Protein AF-0000000084372194 (afdb_homodimer)

Solvent-accessible surface area (backbone atoms only — not comparable to full-atom values): 10238 Å² total; per-residue (Å²): 113,73,63,59,61,56,71,42,43,44,81,46,76,36,80,41,38,52,66,56,49,52,45,42,44,50,28,14,50,75,68,72,48,48,54,60,58,46,46,48,67,53,36,52,60,52,22,53,49,50,47,53,50,52,51,48,50,51,52,49,50,51,48,50,51,47,52,51,46,40,71,75,52,59,73,73,73,46,70,65,56,51,49,50,60,68,62,45,69,80,70,123,112,72,62,60,62,55,72,42,42,44,80,46,77,36,78,40,38,53,66,57,50,51,44,41,45,51,28,14,51,76,68,72,50,49,54,59,59,45,48,49,68,52,37,51,62,53,23,52,48,49,48,50,51,52,51,50,49,51,52,49,50,50,49,51,50,48,52,51,46,39,72,74,52,58,72,72,73,48,69,65,55,51,50,50,58,68,61,44,68,80,72,119

Nearest PDB structures (foldseek):
  6gts-assembly1_C-2  TM=5.260E-01  e=1.688E-04  Escherichia coli
  6gts-assembly1_C-2  TM=5.259E-01  e=3.168E-04  Escherichia coli

Foldseek 3Di:
DVVVVVVPDDDDDDDDDPVVVVVQQVVQVVVPHGSVCSVCVVVVVVVVVVVVVVVVVVVVVVVVVVVVCCVVPPDDPDPVNVVVVVVPPPPD/DVVVVVVPDDDDDDDDDPVVVVVQQVVQVVVPHGSVCSVCVPVVVVVVVVVVVVVVVVVVVVVVVVVVCCVVPPDDPDPVNVVVVVVPPPPD

Structure (mmCIF, N/CA/C/O backbone):
data_AF-0000000084372194-model_v1
#
loop_
_entity.id
_entity.type
_entity.pdbx_description
1 polymer 'DUF1778 domain-containing protein'
#
loop_
_atom_site.group_PDB
_atom_site.id
_atom_site.type_symbol
_atom_site.label_atom_id
_atom_site.label_alt_id
_atom_site.label_comp_id
_atom_site.label_asym_id
_atom_site.label_entity_id
_atom_site.label_seq_id
_atom_site.pdbx_PDB_ins_code
_atom_site.Cartn_x
_atom_site.Cartn_y
_atom_site.Cartn_z
_atom_site.occupancy
_atom_site.B_iso_or_equiv
_atom_site.auth_seq_id
_atom_site.auth_comp_id
_atom_site.auth_asym_id
_atom_site.auth_atom_id
_atom_site.pdbx_PDB_model_num
ATOM 1 N N . MET A 1 1 ? 11.172 21.062 -22.391 1 43.19 1 MET A N 1
ATOM 2 C CA . MET A 1 1 ? 10.172 20.234 -21.719 1 43.19 1 MET A CA 1
ATOM 3 C C . MET A 1 1 ? 10.828 19.047 -21.016 1 43.19 1 MET A C 1
ATOM 5 O O . MET A 1 1 ? 10.438 18.688 -19.891 1 43.19 1 MET A O 1
ATOM 9 N N . ALA A 1 2 ? 11.648 18.297 -21.703 1 52.59 2 ALA A N 1
ATOM 10 C CA . ALA A 1 2 ? 12.336 17.156 -21.094 1 52.59 2 ALA A CA 1
ATOM 11 C C . ALA A 1 2 ? 13.156 17.609 -19.891 1 52.59 2 ALA A C 1
ATOM 13 O O . ALA A 1 2 ? 13.234 16.891 -18.875 1 52.59 2 ALA A O 1
ATOM 14 N N . GLN A 1 3 ? 13.75 18.672 -20.031 1 53.22 3 GLN A N 1
ATOM 15 C CA . GLN A 1 3 ? 14.617 19.234 -19 1 53.22 3 GLN A CA 1
ATOM 16 C C . GLN A 1 3 ? 13.852 19.469 -17.703 1 53.22 3 GLN A C 1
ATOM 18 O O . GLN A 1 3 ? 14.398 19.297 -16.609 1 53.22 3 GLN A O 1
ATOM 23 N N . ALA A 1 4 ? 12.672 20.047 -17.828 1 52.19 4 ALA A N 1
ATOM 24 C CA . ALA A 1 4 ? 11.906 20.391 -16.625 1 52.19 4 ALA A CA 1
ATOM 25 C C . ALA A 1 4 ? 11.539 19.125 -15.852 1 52.19 4 ALA A C 1
ATOM 27 O O . ALA A 1 4 ? 11.523 19.141 -14.617 1 52.19 4 ALA A O 1
ATOM 28 N N . LEU A 1 5 ? 11.242 18.047 -16.531 1 53.34 5 LEU A N 1
ATOM 29 C CA . LEU A 1 5 ? 10.852 16.797 -15.875 1 53.34 5 LEU A CA 1
ATOM 30 C C . LEU A 1 5 ? 12.016 16.219 -15.07 1 53.34 5 LEU A C 1
ATOM 32 O O . LEU A 1 5 ? 11.805 15.625 -14.016 1 53.34 5 LEU A O 1
ATOM 36 N N . VAL A 1 6 ? 13.234 16.453 -15.586 1 58.47 6 VAL A N 1
ATOM 37 C CA . VAL A 1 6 ? 14.422 15.953 -14.906 1 58.47 6 VAL A CA 1
ATOM 38 C C . VAL A 1 6 ? 14.711 16.797 -13.672 1 58.47 6 VAL A C 1
ATOM 40 O O . VAL A 1 6 ? 15.125 16.281 -12.633 1 58.47 6 VAL A O 1
ATOM 43 N N . GLU A 1 7 ? 14.391 18.109 -13.859 1 63.72 7 GLU A N 1
ATOM 44 C CA . GLU A 1 7 ? 14.711 19.078 -12.805 1 63.72 7 GLU A CA 1
ATOM 45 C C . GLU A 1 7 ? 13.844 18.844 -11.57 1 63.72 7 GLU A C 1
ATOM 47 O O . GLU A 1 7 ? 14.266 19.141 -10.445 1 63.72 7 GLU A O 1
ATOM 52 N N . ASN A 1 8 ? 12.82 18.047 -11.719 1 83.5 8 ASN A N 1
ATOM 53 C CA . ASN A 1 8 ? 11.906 17.875 -10.594 1 83.5 8 ASN A CA 1
ATOM 54 C C . ASN A 1 8 ? 11.93 16.453 -10.047 1 83.5 8 ASN A C 1
ATOM 56 O O . ASN A 1 8 ? 10.961 15.992 -9.445 1 83.5 8 ASN A O 1
ATOM 60 N N . SER A 1 9 ? 13.164 15.828 -10.383 1 89.25 9 SER A N 1
ATOM 61 C CA . SER A 1 9 ? 13.297 14.469 -9.883 1 89.25 9 SER A CA 1
ATOM 62 C C . SER A 1 9 ? 14.578 14.305 -9.07 1 89.25 9 SER A C 1
ATOM 64 O O . SER A 1 9 ? 15.547 15.047 -9.273 1 89.25 9 SER A O 1
ATOM 66 N N . GLU A 1 10 ? 14.555 13.516 -8.078 1 91.44 10 GLU A N 1
ATOM 67 C CA . GLU A 1 10 ? 15.703 13.211 -7.234 1 91.44 10 GLU A CA 1
ATOM 68 C C . GLU A 1 10 ? 15.852 11.703 -7.035 1 91.44 10 GLU A C 1
ATOM 70 O O . GLU A 1 10 ? 14.883 10.953 -7.172 1 91.44 10 GLU A O 1
ATOM 75 N N . ARG A 1 11 ? 17.109 11.406 -6.816 1 92.88 11 ARG A N 1
ATOM 76 C CA . ARG A 1 11 ? 17.391 10.008 -6.527 1 92.88 11 ARG A CA 1
ATOM 77 C C . ARG A 1 11 ? 17.328 9.727 -5.031 1 92.88 11 ARG A C 1
ATOM 79 O O . ARG A 1 11 ? 17.906 10.469 -4.23 1 92.88 11 ARG A O 1
ATOM 86 N N . VAL A 1 12 ? 16.531 8.688 -4.668 1 94.44 12 VAL A N 1
ATOM 87 C CA . VAL A 1 12 ? 16.406 8.266 -3.279 1 94.44 12 VAL A CA 1
ATOM 88 C C . VAL A 1 12 ? 16.953 6.852 -3.117 1 94.44 12 VAL A C 1
ATOM 90 O O . VAL A 1 12 ? 16.609 5.953 -3.885 1 94.44 12 VAL A O 1
ATOM 93 N N . SER A 1 13 ? 17.844 6.711 -2.162 1 94.5 13 SER A N 1
ATOM 94 C CA . SER A 1 13 ? 18.438 5.406 -1.884 1 94.5 13 SER A CA 1
ATOM 95 C C . SER A 1 13 ? 17.875 4.812 -0.594 1 94.5 13 SER A C 1
ATOM 97 O O . SER A 1 13 ? 17.859 5.477 0.445 1 94.5 13 SER A O 1
ATOM 99 N N . ILE A 1 14 ? 17.422 3.57 -0.723 1 93.44 14 ILE A N 1
ATOM 100 C CA . ILE A 1 14 ? 16.922 2.895 0.47 1 93.44 14 ILE A CA 1
ATOM 101 C C . ILE A 1 14 ? 17.641 1.566 0.653 1 93.44 14 ILE A C 1
ATOM 103 O O . ILE A 1 14 ? 18.062 0.936 -0.325 1 93.44 14 ILE A O 1
ATOM 107 N N . ARG A 1 15 ? 17.812 1.268 1.909 1 93.81 15 ARG A N 1
ATOM 108 C CA . ARG A 1 15 ? 18.375 -0.035 2.248 1 93.81 15 ARG A CA 1
ATOM 109 C C . ARG A 1 15 ? 17.281 -1.045 2.559 1 93.81 15 ARG A C 1
ATOM 111 O O . ARG A 1 15 ? 16.391 -0.771 3.363 1 93.81 15 ARG A O 1
ATOM 118 N N . ILE A 1 16 ? 17.359 -2.17 1.834 1 94.62 16 ILE A N 1
ATOM 119 C CA . ILE A 1 16 ? 16.344 -3.199 2.023 1 94.62 16 ILE A CA 1
ATOM 120 C C . ILE A 1 16 ? 17 -4.578 2.029 1 94.62 16 ILE A C 1
ATOM 122 O O . ILE A 1 16 ? 18.109 -4.75 1.499 1 94.62 16 ILE A O 1
ATOM 126 N N . THR A 1 17 ? 16.312 -5.512 2.67 1 95.06 17 THR A N 1
ATOM 127 C CA . THR A 1 17 ? 16.828 -6.875 2.658 1 95.06 17 THR A CA 1
ATOM 128 C C . THR A 1 17 ? 16.719 -7.48 1.263 1 95.06 17 THR A C 1
ATOM 130 O O . THR A 1 17 ? 15.852 -7.098 0.477 1 95.06 17 THR A O 1
ATOM 133 N N . THR A 1 18 ? 17.594 -8.414 0.989 1 95.06 18 THR A N 1
ATOM 134 C CA . THR A 1 18 ? 17.547 -9.125 -0.285 1 95.06 18 THR A CA 1
ATOM 135 C C . THR A 1 18 ? 16.203 -9.82 -0.482 1 95.06 18 THR A C 1
ATOM 137 O O . THR A 1 18 ? 15.688 -9.875 -1.6 1 95.06 18 THR A O 1
ATOM 140 N N . GLU A 1 19 ? 15.664 -10.289 0.571 1 94.75 19 GLU A N 1
ATOM 141 C CA . GLU A 1 19 ? 14.367 -10.961 0.544 1 94.75 19 GLU A CA 1
ATOM 142 C C . GLU A 1 19 ? 13.25 -10 0.165 1 94.75 19 GLU A C 1
ATOM 144 O O . GLU A 1 19 ? 12.422 -10.297 -0.7 1 94.75 19 GLU A O 1
ATOM 149 N N . ASP A 1 20 ? 13.242 -8.883 0.769 1 96.12 20 ASP A N 1
ATOM 150 C CA . ASP A 1 20 ? 12.227 -7.879 0.461 1 96.12 20 ASP A CA 1
ATOM 151 C C . ASP A 1 20 ? 12.352 -7.391 -0.979 1 96.12 20 ASP A C 1
ATOM 153 O O . ASP A 1 20 ? 11.352 -7.203 -1.67 1 96.12 20 ASP A O 1
ATOM 157 N N . LYS A 1 21 ? 13.531 -7.184 -1.348 1 96.25 21 LYS A N 1
ATOM 158 C CA . LYS A 1 21 ? 13.75 -6.77 -2.73 1 96.25 21 LYS A CA 1
ATOM 159 C C . LYS A 1 21 ? 13.195 -7.801 -3.709 1 96.25 21 LYS A C 1
ATOM 161 O O . LYS A 1 21 ? 12.5 -7.445 -4.664 1 96.25 21 LYS A O 1
ATOM 166 N N . SER A 1 22 ? 13.547 -9.023 -3.457 1 96.56 22 SER A N 1
ATOM 167 C CA . SER A 1 22 ? 13.07 -10.102 -4.316 1 96.56 22 SER A CA 1
ATOM 168 C C . SER A 1 22 ? 11.547 -10.148 -4.355 1 96.56 22 SER A C 1
ATOM 170 O O . SER A 1 22 ? 10.953 -10.344 -5.418 1 96.56 22 SER A O 1
ATOM 172 N N . LEU A 1 23 ? 10.945 -9.953 -3.23 1 97.5 23 LEU A N 1
ATOM 173 C CA . LEU A 1 23 ? 9.492 -9.922 -3.123 1 97.5 23 LEU A CA 1
ATOM 174 C C . LEU A 1 23 ? 8.906 -8.789 -3.961 1 97.5 23 LEU A C 1
ATOM 176 O O . LEU A 1 23 ? 7.949 -9 -4.711 1 97.5 23 LEU A O 1
ATOM 180 N N . LEU A 1 24 ? 9.484 -7.617 -3.832 1 97.88 24 LEU A N 1
ATOM 181 C CA . LEU A 1 24 ? 8.977 -6.43 -4.508 1 97.88 24 LEU A CA 1
ATOM 182 C C . LEU A 1 24 ? 9.164 -6.539 -6.02 1 97.88 24 LEU A C 1
ATOM 184 O O . LEU A 1 24 ? 8.273 -6.164 -6.789 1 97.88 24 LEU A O 1
ATOM 188 N N . VAL A 1 25 ? 10.266 -7.105 -6.457 1 97.62 25 VAL A N 1
ATOM 189 C CA . VAL A 1 25 ? 10.555 -7.273 -7.879 1 97.62 25 VAL A CA 1
ATOM 190 C C . VAL A 1 25 ? 9.586 -8.281 -8.492 1 97.62 25 VAL A C 1
ATOM 192 O O . VAL A 1 25 ? 9.062 -8.055 -9.586 1 97.62 25 VAL A O 1
ATOM 195 N N . ARG A 1 26 ? 9.391 -9.312 -7.766 1 98.25 26 ARG A N 1
ATOM 196 C CA . ARG A 1 26 ? 8.461 -10.328 -8.242 1 98.25 26 ARG A CA 1
ATOM 197 C C . ARG A 1 26 ? 7.055 -9.758 -8.383 1 98.25 26 ARG A C 1
ATOM 199 O O . ARG A 1 26 ? 6.395 -9.977 -9.406 1 98.25 26 ARG A O 1
ATOM 206 N N . ALA A 1 27 ? 6.594 -9.062 -7.387 1 98.62 27 ALA A N 1
ATOM 207 C CA . ALA A 1 27 ? 5.27 -8.453 -7.43 1 98.62 27 ALA A CA 1
ATOM 208 C C . ALA A 1 27 ? 5.168 -7.441 -8.57 1 98.62 27 ALA A C 1
ATOM 210 O O . ALA A 1 27 ? 4.168 -7.406 -9.289 1 98.62 27 ALA A O 1
ATOM 211 N N . ALA A 1 28 ? 6.191 -6.656 -8.727 1 98.44 28 ALA A N 1
ATOM 212 C CA . ALA A 1 28 ? 6.227 -5.684 -9.812 1 98.44 28 ALA A CA 1
ATOM 213 C C . ALA A 1 28 ? 6.098 -6.371 -11.172 1 98.44 28 ALA A C 1
ATOM 215 O O . ALA A 1 28 ? 5.348 -5.914 -12.031 1 98.44 28 ALA A O 1
ATOM 216 N N . SER A 1 29 ? 6.816 -7.48 -11.344 1 98.25 29 SER A N 1
ATOM 217 C CA . SER A 1 29 ? 6.785 -8.234 -12.594 1 98.25 29 SER A CA 1
ATOM 218 C C . SER A 1 29 ? 5.387 -8.781 -12.875 1 98.25 29 SER A C 1
ATOM 220 O O . SER A 1 29 ? 4.91 -8.727 -14.008 1 98.25 29 SER A O 1
ATOM 222 N N . LEU A 1 30 ? 4.754 -9.219 -11.828 1 97.56 30 LEU A N 1
ATOM 223 C CA . LEU A 1 30 ? 3.408 -9.758 -11.961 1 97.56 30 LEU A CA 1
ATOM 224 C C . LEU A 1 30 ? 2.428 -8.672 -12.398 1 97.56 30 LEU A C 1
ATOM 226 O O . LEU A 1 30 ? 1.456 -8.953 -13.102 1 97.56 30 LEU A O 1
ATOM 230 N N . GLU A 1 31 ? 2.711 -7.461 -12 1 96.94 31 GLU A N 1
ATOM 231 C CA . GLU A 1 31 ? 1.87 -6.324 -12.367 1 96.94 31 GLU A CA 1
ATOM 232 C C . GLU A 1 31 ? 2.383 -5.648 -13.641 1 96.94 31 GLU A C 1
ATOM 234 O O . GLU A 1 31 ? 1.915 -4.57 -14.008 1 96.94 31 GLU A O 1
ATOM 239 N N . ASN A 1 32 ? 3.385 -6.254 -14.266 1 97.62 32 ASN A N 1
ATOM 240 C CA . ASN A 1 32 ? 3.961 -5.777 -15.516 1 97.62 32 ASN A CA 1
ATOM 241 C C . ASN A 1 32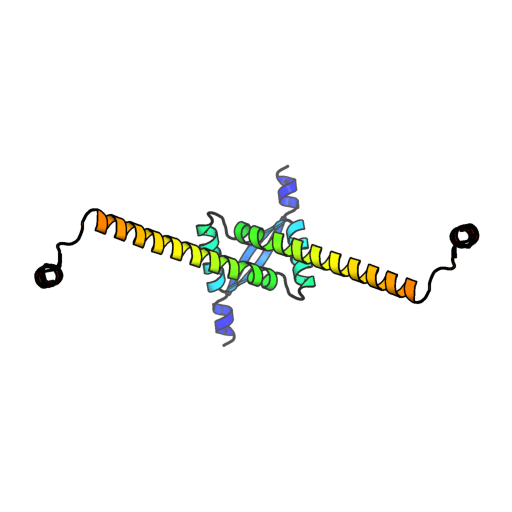 ? 4.512 -4.359 -15.375 1 97.62 32 ASN A C 1
ATOM 243 O O . ASN A 1 32 ? 4.23 -3.494 -16.219 1 97.62 32 ASN A O 1
ATOM 247 N N . THR A 1 33 ? 5.227 -4.125 -14.367 1 97.31 33 THR A N 1
ATOM 248 C CA . THR A 1 33 ? 5.844 -2.83 -14.102 1 97.31 33 THR A CA 1
ATOM 249 C C . THR A 1 33 ? 7.23 -3.006 -13.492 1 97.31 33 THR A C 1
ATOM 251 O O . THR A 1 33 ? 7.746 -4.125 -13.414 1 97.31 33 THR A O 1
ATOM 254 N N . ASN A 1 34 ? 7.926 -1.857 -13.203 1 96.88 34 ASN A N 1
ATOM 255 C CA . ASN A 1 34 ? 9.234 -1.911 -12.562 1 96.88 34 ASN A CA 1
ATOM 256 C C . ASN A 1 34 ? 9.156 -1.56 -11.078 1 96.88 34 ASN A C 1
ATOM 258 O O . ASN A 1 34 ? 8.117 -1.091 -10.602 1 96.88 34 ASN A O 1
ATOM 262 N N . LEU A 1 35 ? 10.133 -1.858 -10.414 1 96.44 35 LEU A N 1
ATOM 263 C CA . LEU A 1 35 ? 10.195 -1.702 -8.969 1 96.44 35 LEU A CA 1
ATOM 264 C C . LEU A 1 35 ? 9.812 -0.286 -8.555 1 96.44 35 LEU A C 1
ATOM 266 O O . LEU A 1 35 ? 8.984 -0.099 -7.66 1 96.44 35 LEU A O 1
ATOM 270 N N . THR A 1 36 ? 10.375 0.716 -9.18 1 95.88 36 THR A N 1
ATOM 271 C CA . THR A 1 36 ? 10.125 2.115 -8.852 1 95.88 36 THR A CA 1
ATOM 272 C C . THR A 1 36 ? 8.648 2.459 -9.016 1 95.88 36 THR A C 1
ATOM 274 O O . THR A 1 36 ? 8.031 3.025 -8.109 1 95.88 36 THR A O 1
ATOM 277 N N . GLU A 1 37 ? 8.125 2.141 -10.102 1 96.62 37 GLU A N 1
ATOM 278 C CA . GLU A 1 37 ? 6.723 2.432 -10.383 1 96.62 37 GLU A CA 1
ATOM 279 C C . GLU A 1 37 ? 5.801 1.694 -9.414 1 96.62 37 GLU A C 1
ATOM 281 O O . GLU A 1 37 ? 4.82 2.262 -8.93 1 96.62 37 GLU A O 1
ATOM 286 N N . PHE A 1 38 ? 6.109 0.412 -9.109 1 98.06 38 PHE A N 1
ATOM 287 C CA . PHE A 1 38 ? 5.344 -0.394 -8.164 1 98.06 38 PHE A CA 1
ATOM 288 C C . PHE A 1 38 ? 5.32 0.261 -6.789 1 98.06 38 PHE A C 1
ATOM 290 O O . PHE A 1 38 ? 4.254 0.414 -6.188 1 98.06 38 PHE A O 1
ATOM 297 N N . VAL A 1 39 ? 6.41 0.663 -6.375 1 97.62 39 VAL A N 1
ATOM 298 C CA . VAL A 1 39 ? 6.535 1.272 -5.059 1 97.62 39 VAL A CA 1
ATOM 299 C C . VAL A 1 39 ? 5.758 2.588 -5.02 1 97.62 39 VAL A C 1
ATOM 301 O O . VAL A 1 39 ? 4.918 2.795 -4.141 1 97.62 39 VAL A O 1
ATOM 304 N N . LEU A 1 40 ? 5.961 3.457 -5.945 1 97.12 40 LEU A N 1
ATOM 305 C CA . LEU A 1 40 ? 5.344 4.781 -5.938 1 97.12 40 LEU A CA 1
ATOM 306 C C . LEU A 1 40 ? 3.83 4.672 -6.066 1 97.12 40 LEU A C 1
ATOM 308 O O . LEU A 1 40 ? 3.092 5.379 -5.375 1 97.12 40 LEU A O 1
ATOM 312 N N . ARG A 1 41 ? 3.43 3.818 -6.875 1 97 41 ARG A N 1
ATOM 313 C CA . ARG A 1 41 ? 1.999 3.658 -7.109 1 97 41 ARG A CA 1
ATOM 314 C C . ARG A 1 41 ? 1.289 3.164 -5.855 1 97 41 ARG A C 1
ATOM 316 O O . ARG A 1 41 ? 0.125 3.498 -5.621 1 97 41 ARG A O 1
ATOM 323 N N . ASN A 1 42 ? 2.037 2.418 -5.023 1 97.81 42 ASN A N 1
ATOM 324 C CA . ASN A 1 42 ? 1.393 1.825 -3.855 1 97.81 42 ASN A CA 1
ATOM 325 C C . ASN A 1 42 ? 1.584 2.688 -2.609 1 97.81 42 ASN A C 1
ATOM 327 O O . ASN A 1 42 ? 0.815 2.584 -1.653 1 97.81 42 ASN A O 1
ATOM 331 N N . VAL A 1 43 ? 2.521 3.617 -2.621 1 97.69 43 VAL A N 1
ATOM 332 C CA . VAL A 1 43 ? 2.805 4.344 -1.388 1 97.69 43 VAL A CA 1
ATOM 333 C C . VAL A 1 43 ? 2.273 5.77 -1.492 1 97.69 43 VAL A C 1
ATOM 335 O O . VAL A 1 43 ? 1.883 6.367 -0.488 1 97.69 43 VAL A O 1
ATOM 338 N N . VAL A 1 44 ? 2.244 6.383 -2.682 1 97.75 44 VAL A N 1
ATOM 339 C CA . VAL A 1 44 ? 1.854 7.777 -2.846 1 97.75 44 VAL A CA 1
ATOM 340 C C . VAL A 1 44 ? 0.401 7.965 -2.414 1 97.75 44 VAL A C 1
ATOM 342 O O . VAL A 1 44 ? 0.091 8.859 -1.623 1 97.75 44 VAL A O 1
ATOM 345 N N . PRO A 1 45 ? -0.513 7.066 -2.855 1 97.81 45 PRO A N 1
ATOM 346 C CA . PRO A 1 45 ? -1.894 7.23 -2.393 1 97.81 45 PRO A CA 1
ATOM 347 C C . PRO A 1 45 ? -2.027 7.094 -0.878 1 97.81 45 PRO A C 1
ATOM 349 O O . PRO A 1 45 ? -2.826 7.805 -0.26 1 97.81 45 PRO A O 1
ATOM 352 N N . VAL A 1 46 ? -1.292 6.203 -0.292 1 97.94 46 VAL A N 1
ATOM 353 C CA . VAL A 1 46 ? -1.314 6.004 1.153 1 97.94 46 VAL A CA 1
ATOM 354 C C . VAL A 1 46 ? -0.813 7.266 1.855 1 97.94 46 VAL A C 1
ATOM 356 O O . VAL A 1 46 ? -1.403 7.707 2.844 1 97.94 46 VAL A O 1
ATOM 359 N N . ALA A 1 47 ? 0.268 7.812 1.346 1 98.56 47 ALA A N 1
ATOM 360 C CA . ALA A 1 47 ? 0.816 9.055 1.891 1 98.56 47 ALA A CA 1
ATOM 361 C C . ALA A 1 47 ? -0.219 10.172 1.854 1 98.56 47 ALA A C 1
ATOM 363 O O . ALA A 1 47 ? -0.414 10.883 2.846 1 98.56 47 ALA A O 1
ATOM 364 N N . LYS A 1 48 ? -0.893 10.344 0.735 1 98.38 48 LYS A N 1
ATOM 365 C CA . LYS A 1 48 ? -1.908 11.375 0.572 1 98.38 48 LYS A CA 1
ATOM 366 C C . LYS A 1 48 ? -3.049 11.188 1.569 1 98.38 48 LYS A C 1
ATOM 368 O O . LYS A 1 48 ? -3.516 12.156 2.174 1 98.38 48 LYS A O 1
ATOM 373 N N . GLN A 1 49 ? -3.418 10.016 1.775 1 98.19 49 GLN A N 1
ATOM 374 C CA . GLN A 1 49 ? -4.504 9.703 2.695 1 98.19 49 GLN A CA 1
ATOM 375 C C . GLN A 1 49 ? -4.117 10.023 4.137 1 98.19 49 GLN A C 1
ATOM 377 O O . GLN A 1 49 ? -4.922 10.57 4.895 1 98.19 49 GLN A O 1
ATOM 382 N N . ILE A 1 50 ? -2.93 9.641 4.469 1 98.06 50 ILE A N 1
ATOM 383 C CA . ILE A 1 50 ? -2.439 9.891 5.82 1 98.06 50 ILE A CA 1
ATOM 384 C C . ILE A 1 50 ? -2.41 11.398 6.09 1 98.06 50 ILE A C 1
ATOM 386 O O . ILE A 1 50 ? -2.844 11.852 7.148 1 98.06 50 ILE A O 1
ATOM 390 N N . ILE A 1 51 ? -1.927 12.141 5.156 1 98.06 51 ILE A N 1
ATOM 391 C CA . ILE A 1 51 ? -1.825 13.586 5.293 1 98.06 51 ILE A CA 1
ATOM 392 C C . ILE A 1 51 ? -3.223 14.195 5.387 1 98.06 51 ILE A C 1
ATOM 394 O O . ILE A 1 51 ? -3.48 15.047 6.246 1 98.06 51 ILE A O 1
ATOM 398 N N . GLU A 1 52 ? -4.141 13.75 4.504 1 97.38 52 GLU A N 1
ATOM 399 C CA . GLU A 1 52 ? -5.512 14.25 4.5 1 97.38 52 GLU A CA 1
ATOM 400 C C . GLU A 1 52 ? -6.215 13.938 5.82 1 97.38 52 GLU A C 1
ATOM 402 O O . GLU A 1 52 ? -6.926 14.789 6.363 1 97.38 52 GLU A O 1
ATOM 407 N N . ASN A 1 53 ? -6.02 12.734 6.301 1 97.44 53 ASN A N 1
ATOM 408 C CA . ASN A 1 53 ? -6.617 12.336 7.57 1 97.44 53 ASN A CA 1
ATOM 409 C C . ASN A 1 53 ? -6.098 13.18 8.727 1 97.44 53 ASN A C 1
ATOM 411 O O . ASN A 1 53 ? -6.859 13.562 9.617 1 97.44 53 ASN A O 1
ATOM 415 N N . ASN A 1 54 ? -4.852 13.375 8.695 1 96.81 54 ASN A N 1
ATOM 416 C CA . ASN A 1 54 ? -4.27 14.195 9.75 1 96.81 54 ASN A CA 1
ATOM 417 C C . ASN A 1 54 ? -4.816 15.617 9.711 1 96.81 54 ASN A C 1
ATOM 419 O O . ASN A 1 54 ? -5.062 16.219 10.758 1 96.81 54 ASN A O 1
ATOM 423 N N . GLU A 1 55 ? -4.945 16.188 8.516 1 95.38 55 GLU A N 1
ATOM 424 C CA . GLU A 1 55 ? -5.504 17.531 8.367 1 95.38 55 GLU A CA 1
ATOM 425 C C . GLU A 1 55 ? -6.949 17.594 8.852 1 95.38 55 GLU A C 1
ATOM 427 O O . GLU A 1 55 ? -7.355 18.562 9.492 1 95.38 55 GLU A O 1
ATOM 432 N N . ARG A 1 56 ? -7.715 16.625 8.578 1 95.62 56 ARG A N 1
ATOM 433 C CA . ARG A 1 56 ? -9.102 16.547 9.031 1 95.62 56 ARG A CA 1
ATOM 434 C C . ARG A 1 56 ? -9.172 16.469 10.555 1 95.62 56 ARG A C 1
ATOM 436 O O . ARG A 1 56 ? -10.023 17.094 11.18 1 95.62 56 ARG A O 1
ATOM 443 N N . LEU A 1 57 ? -8.297 15.703 11.062 1 95.12 57 LEU A N 1
ATOM 444 C CA . LEU A 1 57 ? -8.242 15.562 12.516 1 95.12 57 LEU A CA 1
ATOM 445 C C . LEU A 1 57 ? -7.918 16.891 13.18 1 95.12 57 LEU A C 1
ATOM 447 O O . LEU A 1 57 ? -8.508 17.234 14.211 1 95.12 57 LEU A O 1
ATOM 451 N N . LYS A 1 58 ? -7.023 17.594 12.633 1 94.62 58 LYS A N 1
ATOM 452 C CA . LYS A 1 58 ? -6.645 18.906 13.172 1 94.62 58 LYS A CA 1
ATOM 453 C C . LYS A 1 58 ? -7.805 19.891 13.094 1 94.62 58 LYS A C 1
ATOM 455 O O . LYS A 1 58 ? -8.039 20.656 14.031 1 94.62 58 LYS A O 1
ATOM 460 N N . LEU A 1 59 ? -8.508 19.891 11.961 1 92.75 59 LEU A N 1
ATOM 461 C CA . LEU A 1 59 ? -9.656 20.766 11.781 1 92.75 59 LEU A CA 1
ATOM 462 C C . LEU A 1 59 ? -10.766 20.422 12.773 1 92.75 59 LEU A C 1
ATOM 464 O O . LEU A 1 59 ? -11.398 21.328 13.336 1 92.75 59 LEU A O 1
ATOM 468 N N . SER A 1 60 ? -10.945 19.172 12.953 1 94 60 SER A N 1
ATOM 469 C CA . SER A 1 60 ? -11.945 18.719 13.914 1 94 60 SER A CA 1
ATOM 470 C C . SER A 1 60 ? -11.586 19.156 15.336 1 94 60 SER A C 1
ATOM 472 O O . SER A 1 60 ? -12.445 19.594 16.094 1 94 60 SER A O 1
ATOM 474 N N . GLU A 1 61 ? -10.344 19.016 15.625 1 94.5 61 GLU A N 1
ATOM 475 C CA . GLU A 1 61 ? -9.867 19.438 16.938 1 94.5 61 GLU A CA 1
ATOM 476 C C . GLU A 1 61 ? -10.055 20.938 17.141 1 94.5 61 GLU A C 1
ATOM 478 O O . GLU A 1 61 ? -10.445 21.375 18.234 1 94.5 61 GLU A O 1
ATOM 483 N N . LYS A 1 62 ? -9.773 21.641 16.156 1 93.94 62 LYS A N 1
ATOM 484 C CA . LYS A 1 62 ? -9.953 23.078 16.203 1 93.94 62 LYS A CA 1
ATOM 485 C C . LYS A 1 62 ? -11.414 23.453 16.422 1 93.94 62 LYS A C 1
ATOM 487 O O . LYS A 1 62 ? -11.734 24.344 17.219 1 93.94 62 LYS A O 1
ATOM 492 N N . ASP A 1 63 ? -12.219 22.703 15.664 1 93.06 63 ASP A N 1
ATOM 493 C CA . ASP A 1 63 ? -13.648 22.953 15.805 1 93.06 63 ASP A CA 1
ATOM 494 C C . ASP A 1 63 ? -14.133 22.609 17.219 1 93.06 63 ASP A C 1
ATOM 496 O O . ASP A 1 63 ? -14.93 23.328 17.797 1 93.06 63 ASP A O 1
ATOM 500 N N . THR A 1 64 ? -13.68 21.5 17.703 1 93.25 64 THR A N 1
ATOM 501 C CA . THR A 1 64 ? -14.031 21.062 19.047 1 93.25 64 THR A CA 1
ATOM 502 C C . THR A 1 64 ? -13.609 22.109 20.078 1 93.25 64 THR A C 1
ATOM 504 O O . THR A 1 64 ? -14.383 22.453 20.984 1 93.25 64 THR A O 1
ATOM 507 N N . LEU A 1 65 ? -12.492 22.656 19.906 1 93.44 65 LEU A N 1
ATOM 508 C CA . LEU A 1 65 ? -11.992 23.672 20.812 1 93.44 65 LEU A CA 1
ATOM 509 C C . LEU A 1 65 ? -12.828 24.953 20.703 1 93.44 65 LEU A C 1
ATOM 511 O O . LEU A 1 65 ? -13.094 25.609 21.719 1 93.44 65 LEU A O 1
ATOM 515 N N . ARG A 1 66 ? -13.18 25.172 19.5 1 93.44 66 ARG A N 1
ATOM 516 C CA . ARG A 1 66 ? -14.023 26.344 19.281 1 93.44 66 ARG A CA 1
ATOM 517 C C . ARG A 1 66 ? -15.375 26.172 19.969 1 93.44 66 ARG A C 1
ATOM 519 O O . ARG A 1 66 ? -15.867 27.109 20.609 1 93.44 66 ARG A O 1
ATOM 526 N N . VAL A 1 67 ? -15.984 25.062 19.812 1 92.69 67 VAL A N 1
ATOM 527 C CA . VAL A 1 67 ? -17.266 24.766 20.469 1 92.69 67 VAL A CA 1
ATOM 528 C C . VAL A 1 67 ? -17.109 24.844 21.984 1 92.69 67 VAL A C 1
ATOM 530 O O . VAL A 1 67 ? -17.953 25.422 22.672 1 92.69 67 VAL A O 1
ATOM 533 N N . MET A 1 68 ? -16.094 24.312 22.469 1 95.75 68 MET A N 1
ATOM 534 C CA . MET A 1 68 ? -15.828 24.344 23.906 1 95.75 68 MET A CA 1
ATOM 535 C C . MET A 1 68 ? -15.664 25.766 24.406 1 95.75 68 MET A C 1
ATOM 537 O O . MET A 1 68 ? -16.172 26.125 25.469 1 95.75 68 MET A O 1
ATOM 541 N N . GLU A 1 69 ? -14.938 26.562 23.641 1 92.56 69 GLU A N 1
ATOM 542 C CA . GLU A 1 69 ? -14.758 27.969 23.969 1 92.56 69 GLU A CA 1
ATOM 543 C C . GLU A 1 69 ? -16.094 28.719 23.969 1 92.56 69 GLU A C 1
ATOM 545 O O . GLU A 1 69 ? -16.344 29.547 24.844 1 92.56 69 GLU A O 1
ATOM 550 N N . LEU A 1 70 ? -16.875 28.391 23 1 90.44 70 LEU A N 1
ATOM 551 C CA . LEU A 1 70 ? -18.188 29.016 22.891 1 90.44 70 LEU A CA 1
ATOM 552 C C . LEU A 1 70 ? -19.078 28.609 24.062 1 90.44 70 LEU A C 1
ATOM 554 O O . LEU A 1 70 ? -19.875 29.422 24.547 1 90.44 70 LEU A O 1
ATOM 558 N N . LEU A 1 71 ? -19 27.391 24.469 1 90.75 71 LEU A N 1
ATOM 559 C CA . LEU A 1 71 ? -19.781 26.891 25.609 1 90.75 71 LEU A CA 1
ATOM 560 C C . LEU A 1 71 ? -19.297 27.531 26.906 1 90.75 71 LEU A C 1
ATOM 562 O O . LEU A 1 71 ? -20.109 27.844 27.781 1 90.75 71 LEU A O 1
ATOM 566 N N . ASP A 1 72 ? -18.016 27.734 27 1 92.75 72 ASP A N 1
ATOM 567 C CA . ASP A 1 72 ? -17.422 28.312 28.203 1 92.75 72 ASP A CA 1
ATOM 568 C C . ASP A 1 72 ? -17.609 29.828 28.25 1 92.75 72 ASP A C 1
ATOM 570 O O . ASP A 1 72 ? -17.719 30.406 29.328 1 92.75 72 ASP A O 1
ATOM 574 N N . ASN A 1 73 ? -17.516 30.406 27.047 1 90.56 73 ASN A N 1
ATOM 575 C CA . ASN A 1 73 ? -17.641 31.844 26.922 1 90.56 73 ASN A CA 1
ATOM 576 C C . ASN A 1 73 ? -18.641 32.219 25.828 1 90.56 73 ASN A C 1
ATOM 578 O O . ASN A 1 73 ? -18.25 32.719 24.766 1 90.56 73 ASN A O 1
ATOM 582 N N . PRO A 1 74 ? -19.859 31.953 26.109 1 84.69 74 PRO A N 1
ATOM 583 C CA . PRO A 1 74 ? -20.859 32.281 25.094 1 84.69 74 PRO A CA 1
ATOM 584 C C . PRO A 1 74 ? -20.891 33.75 24.734 1 84.69 74 PRO A C 1
ATOM 586 O O . PRO A 1 74 ? -20.719 34.625 25.609 1 84.69 74 PRO A O 1
ATOM 589 N N . PRO A 1 75 ? -20.719 33.906 23.453 1 81.25 75 PRO A N 1
ATOM 590 C CA . PRO A 1 75 ? -20.766 35.312 23.047 1 81.25 75 PRO A CA 1
ATOM 591 C C . PRO A 1 75 ? -22.031 36 23.516 1 81.25 75 PRO A C 1
ATOM 593 O O . PRO A 1 75 ? -23.078 35.375 23.672 1 81.25 75 PRO A O 1
ATOM 596 N N . LYS A 1 76 ? -21.953 37.312 23.984 1 75.81 76 LYS A N 1
ATOM 597 C CA . LYS A 1 76 ? -23.094 38.125 24.391 1 75.81 76 LYS A CA 1
ATOM 598 C C . LYS A 1 76 ? -24.188 38.125 23.312 1 75.81 76 LYS A C 1
ATOM 600 O O . LYS A 1 76 ? -23.875 38.094 22.109 1 75.81 76 LYS A O 1
ATOM 605 N N . PRO A 1 77 ? -25.359 37.688 23.703 1 70.44 77 PRO A N 1
ATOM 606 C CA . PRO A 1 77 ? -26.453 37.781 22.719 1 70.44 77 PRO A CA 1
ATOM 607 C C . PRO A 1 77 ? -26.375 39.031 21.844 1 70.44 77 PRO A C 1
ATOM 609 O O . PRO A 1 77 ? -26 40.094 22.328 1 70.44 77 PRO A O 1
ATOM 612 N N . ASN A 1 78 ? -26.016 38.781 20.734 1 66.44 78 ASN A N 1
ATOM 613 C CA . ASN A 1 78 ? -26.062 39.969 19.875 1 66.44 78 ASN A CA 1
ATOM 614 C C . ASN A 1 78 ? -27.422 40.656 19.938 1 66.44 78 ASN A C 1
ATOM 616 O O . ASN A 1 78 ? -28.422 40.031 20.297 1 66.44 78 ASN A O 1
ATOM 620 N N . ALA A 1 79 ? -27.344 42.031 19.953 1 63.47 79 ALA A N 1
ATOM 621 C CA . ALA A 1 79 ? -28.531 42.875 20.016 1 63.47 79 ALA A CA 1
ATOM 622 C C . ALA A 1 79 ? -29.672 42.312 19.172 1 63.47 79 ALA A C 1
ATOM 624 O O . ALA A 1 79 ? -30.844 42.375 19.547 1 63.47 79 ALA A O 1
ATOM 625 N N . LYS A 1 80 ? -29.25 41.781 18.141 1 64.12 80 LYS A N 1
ATOM 626 C CA . LYS A 1 80 ? -30.25 41.312 17.188 1 64.12 80 LYS A CA 1
ATOM 627 C C . LYS A 1 80 ? -30.906 40.031 17.688 1 64.12 80 LYS A C 1
ATOM 629 O O . LYS A 1 80 ? -32.125 39.844 17.5 1 64.12 80 LYS A O 1
ATOM 634 N N . LEU A 1 81 ? -30.25 39.188 18.359 1 65.06 81 LEU A N 1
ATOM 635 C CA . LEU A 1 81 ? -30.828 37.969 18.922 1 65.06 81 LEU A CA 1
ATOM 636 C C . LEU A 1 81 ? -31.734 38.281 20.109 1 65.06 81 LEU A C 1
ATOM 638 O O . LEU A 1 81 ? -32.781 37.688 20.266 1 65.06 81 LEU A O 1
ATOM 642 N N . LEU A 1 82 ? -31.25 39.219 20.797 1 63.41 82 LEU A N 1
ATOM 643 C CA . LEU A 1 82 ? -32.062 39.688 21.922 1 63.41 82 LEU A CA 1
ATOM 644 C C . LEU A 1 82 ? -33.344 40.344 21.422 1 63.41 82 LEU A C 1
ATOM 646 O O . LEU A 1 82 ? -34.406 40.156 22.016 1 63.41 82 LEU A O 1
ATOM 650 N N . ALA A 1 83 ? -33.25 41.125 20.328 1 65.5 83 ALA A N 1
ATOM 651 C CA . ALA A 1 83 ? -34.438 41.781 19.75 1 65.5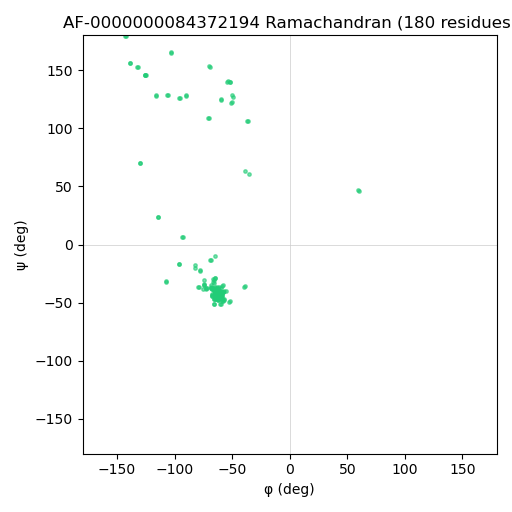 83 ALA A CA 1
ATOM 652 C C . ALA A 1 83 ? -35.406 40.781 19.172 1 65.5 83 ALA A C 1
ATOM 654 O O . ALA A 1 83 ? -36.625 40.938 19.297 1 65.5 83 ALA A O 1
ATOM 655 N N . ALA A 1 84 ? -34.906 39.812 18.609 1 66.62 84 ALA A N 1
ATOM 656 C CA . ALA A 1 84 ? -35.781 38.781 18.031 1 66.62 84 ALA A CA 1
ATOM 657 C C . ALA A 1 84 ? -36.438 37.938 19.141 1 66.62 84 ALA A C 1
ATOM 659 O O . ALA A 1 84 ? -37.594 37.562 19 1 66.62 84 ALA A O 1
ATOM 660 N N . ALA A 1 85 ? -35.656 37.688 20.141 1 67.19 85 ALA A N 1
ATOM 661 C CA . ALA A 1 85 ? -36.219 36.938 21.281 1 67.19 85 ALA A CA 1
ATOM 662 C C . ALA A 1 85 ? -37.344 37.75 21.953 1 67.19 85 ALA A C 1
ATOM 664 O O . ALA A 1 85 ? -38.344 37.156 22.375 1 67.19 85 ALA A O 1
ATOM 665 N N . PHE A 1 86 ? -37.125 39.031 22 1 65.06 86 PHE A N 1
ATOM 666 C CA . PHE A 1 86 ? -38.125 39.906 22.609 1 65.06 86 PHE A CA 1
ATOM 667 C C . PHE A 1 86 ? -39.281 40.125 21.641 1 65.06 86 PHE A C 1
ATOM 669 O O . PHE A 1 86 ? -40.406 40.438 22.062 1 65.06 86 PHE A O 1
ATOM 676 N N . ALA A 1 87 ? -39 39.938 20.359 1 64.88 87 ALA A N 1
ATOM 677 C CA . ALA A 1 87 ? -40.062 40.094 19.391 1 64.88 87 ALA A CA 1
ATOM 678 C C . ALA A 1 87 ? -40.906 38.844 19.297 1 64.88 87 ALA A C 1
ATOM 680 O O . ALA A 1 87 ? -41.969 38.812 18.656 1 64.88 87 ALA A O 1
ATOM 681 N N . LEU A 1 88 ? -40.344 37.812 19.719 1 64.62 88 LEU A N 1
ATOM 682 C CA . LEU A 1 88 ? -41.188 36.594 19.688 1 64.62 88 LEU A CA 1
ATOM 683 C C . LEU A 1 88 ? -42.312 36.656 20.719 1 64.62 88 LEU A C 1
ATOM 685 O O . LEU A 1 88 ? -42.062 37 21.891 1 64.62 88 LEU A O 1
ATOM 689 N N . PRO A 1 89 ? -43.406 36.812 20.156 1 62.16 89 PRO A N 1
ATOM 690 C CA . PRO A 1 89 ? -44.531 36.875 21.078 1 62.16 89 PRO A CA 1
ATOM 691 C C . PRO A 1 89 ? -44.562 35.75 22.109 1 62.16 89 PRO A C 1
ATOM 693 O O . PRO A 1 89 ? -44.031 34.688 21.859 1 62.16 89 PRO A O 1
ATOM 696 N N . ASP A 1 90 ? -44.656 36.125 23.453 1 55.03 90 ASP A N 1
ATOM 697 C CA . ASP A 1 90 ? -44.969 35.156 24.5 1 55.03 90 ASP A CA 1
ATOM 698 C C . ASP A 1 90 ? -45.938 34.094 24.031 1 55.03 90 ASP A C 1
ATOM 700 O O . ASP A 1 90 ? -47.125 34.375 23.828 1 55.03 90 ASP A O 1
ATOM 704 N N . LYS A 1 91 ? -45.625 33.312 23.031 1 47.72 91 LYS A N 1
ATOM 705 C CA . LYS A 1 91 ? -46.656 32.281 22.844 1 47.72 91 LYS A CA 1
ATOM 706 C C . LYS A 1 91 ? -46.812 31.422 24.078 1 47.72 91 LYS A C 1
ATOM 708 O O . LYS A 1 91 ? -47.844 30.781 24.281 1 47.72 91 LYS A O 1
ATOM 713 N N . VAL A 1 92 ? -45.75 31 24.922 1 40.31 92 VAL A N 1
ATOM 714 C CA . VAL A 1 92 ? -46.625 30.25 25.812 1 40.31 92 VAL A CA 1
ATOM 715 C C . VAL A 1 92 ? -47.25 31.203 26.844 1 40.31 92 VAL A C 1
ATOM 717 O O . VAL A 1 92 ? -46.594 32.125 27.328 1 40.31 92 VAL A O 1
ATOM 720 N N . MET B 1 1 ? 26.391 -11.836 14.609 1 43.62 1 MET B N 1
ATOM 721 C CA . MET B 1 1 ? 24.969 -11.555 14.453 1 43.62 1 MET B CA 1
ATOM 722 C C . MET B 1 1 ? 24.75 -10.273 13.648 1 43.62 1 MET B C 1
ATOM 724 O O . MET B 1 1 ? 23.844 -10.203 12.812 1 43.62 1 MET B O 1
ATOM 728 N N . ALA B 1 2 ? 25.359 -9.188 14.055 1 52.53 2 ALA B N 1
ATOM 729 C CA . ALA B 1 2 ? 25.234 -7.922 13.336 1 52.53 2 ALA B CA 1
ATOM 730 C C . ALA B 1 2 ? 25.641 -8.086 11.875 1 52.53 2 ALA B C 1
ATOM 732 O O . ALA B 1 2 ? 25.047 -7.492 10.977 1 52.53 2 ALA B O 1
ATOM 733 N N . GLN B 1 3 ? 26.625 -8.82 11.703 1 52.88 3 GLN B N 1
ATOM 734 C CA . GLN B 1 3 ? 27.188 -9.047 10.375 1 52.88 3 GLN B CA 1
ATOM 735 C C . GLN B 1 3 ? 26.172 -9.688 9.445 1 52.88 3 GLN B C 1
ATOM 737 O O . GLN B 1 3 ? 26.156 -9.398 8.242 1 52.88 3 GLN B O 1
ATOM 742 N N . ALA B 1 4 ? 25.484 -10.711 9.914 1 51.94 4 ALA B N 1
ATOM 743 C CA . ALA B 1 4 ? 24.531 -11.43 9.062 1 51.94 4 ALA B CA 1
ATOM 744 C C . ALA B 1 4 ? 23.422 -10.508 8.586 1 51.94 4 ALA B C 1
ATOM 746 O O . ALA B 1 4 ? 22.953 -10.625 7.449 1 51.94 4 ALA B O 1
ATOM 747 N N . LEU B 1 5 ? 22.984 -9.57 9.438 1 52.94 5 LEU B N 1
ATOM 748 C CA . LEU B 1 5 ? 21.891 -8.672 9.078 1 52.94 5 LEU B CA 1
ATOM 749 C C . LEU B 1 5 ? 22.312 -7.738 7.945 1 52.94 5 LEU B C 1
ATOM 751 O O . LEU B 1 5 ? 21.484 -7.391 7.09 1 52.94 5 LEU B O 1
ATOM 755 N N . VAL 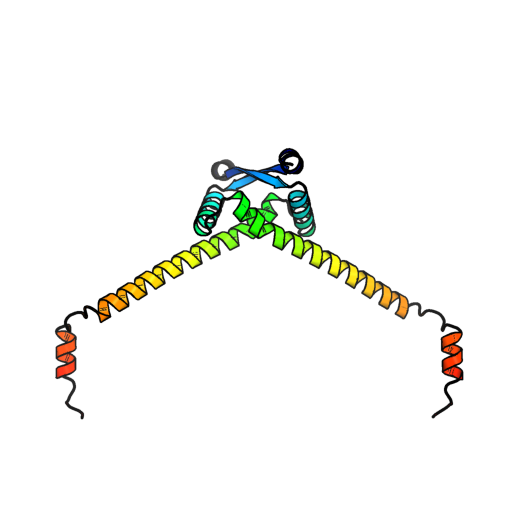B 1 6 ? 23.625 -7.391 7.945 1 58.69 6 VAL B N 1
ATOM 756 C CA . VAL B 1 6 ? 24.156 -6.504 6.914 1 58.69 6 VAL B CA 1
ATOM 757 C C . VAL B 1 6 ? 24.281 -7.266 5.598 1 58.69 6 VAL B C 1
ATOM 759 O O . VAL B 1 6 ? 24.031 -6.715 4.523 1 58.69 6 VAL B O 1
ATOM 762 N N . GLU B 1 7 ? 24.625 -8.562 5.762 1 64.19 7 GLU B N 1
ATOM 763 C CA . GLU B 1 7 ? 24.906 -9.391 4.59 1 64.19 7 GLU B CA 1
ATOM 764 C C . GLU B 1 7 ? 23.625 -9.648 3.791 1 64.19 7 GLU B C 1
ATOM 766 O O . GLU B 1 7 ? 23.688 -9.844 2.574 1 64.19 7 GLU B O 1
ATOM 771 N N . ASN B 1 8 ? 22.5 -9.352 4.375 1 84.19 8 ASN B N 1
ATOM 772 C CA . ASN B 1 8 ? 21.25 -9.688 3.697 1 84.19 8 ASN B CA 1
ATOM 773 C C . ASN B 1 8 ? 20.469 -8.43 3.311 1 84.19 8 ASN B C 1
ATOM 775 O O . ASN B 1 8 ? 19.25 -8.477 3.182 1 84.19 8 ASN B O 1
ATOM 779 N N . SER B 1 9 ? 21.344 -7.332 3.199 1 89.44 9 SER B N 1
ATOM 780 C CA . SER B 1 9 ? 20.703 -6.086 2.801 1 89.44 9 SER B CA 1
ATOM 781 C C . SER B 1 9 ? 21.375 -5.477 1.577 1 89.44 9 SER B C 1
ATOM 783 O O . SER B 1 9 ? 22.562 -5.719 1.337 1 89.44 9 SER B O 1
ATOM 785 N N . GLU B 1 10 ? 20.641 -4.852 0.741 1 91.69 10 GLU B N 1
ATOM 786 C CA . GLU B 1 10 ? 21.141 -4.168 -0.447 1 91.69 10 GLU B CA 1
ATOM 787 C C . GLU B 1 10 ? 20.547 -2.76 -0.557 1 91.69 10 GLU B C 1
ATOM 789 O O . GLU B 1 10 ? 19.484 -2.477 0.006 1 91.69 10 GLU B O 1
ATOM 794 N N . ARG B 1 11 ? 21.375 -1.98 -1.211 1 93.06 11 ARG B N 1
ATOM 795 C CA . ARG B 1 11 ? 20.906 -0.62 -1.465 1 93.06 11 ARG B CA 1
ATOM 796 C C . ARG B 1 11 ? 20.156 -0.536 -2.791 1 93.06 11 ARG B C 1
ATOM 798 O O . ARG B 1 11 ? 20.625 -1.052 -3.809 1 93.06 11 ARG B O 1
ATOM 805 N N . VAL B 1 12 ? 18.922 0.045 -2.74 1 94.5 12 VAL B N 1
ATOM 806 C CA . VAL B 1 12 ? 18.109 0.251 -3.932 1 94.5 12 VAL B CA 1
ATOM 807 C C . VAL B 1 12 ? 17.906 1.746 -4.168 1 94.5 12 VAL B C 1
ATOM 809 O O . VAL B 1 12 ? 17.531 2.482 -3.25 1 94.5 12 VAL B O 1
ATOM 812 N N . SER B 1 13 ? 18.203 2.156 -5.379 1 94.56 13 SER B N 1
ATOM 813 C CA . SER B 1 13 ? 18.031 3.559 -5.746 1 94.56 13 SER B CA 1
ATOM 814 C C . SER B 1 13 ? 16.828 3.748 -6.66 1 94.56 13 SER B C 1
ATOM 816 O O . SER B 1 13 ? 16.688 3.043 -7.66 1 94.56 13 SER B O 1
ATOM 818 N N . ILE B 1 14 ? 15.992 4.691 -6.258 1 93.44 14 ILE B N 1
ATOM 819 C CA . ILE B 1 14 ? 14.836 4.988 -7.094 1 93.44 14 ILE B CA 1
ATOM 820 C C . ILE B 1 14 ? 14.812 6.477 -7.434 1 93.44 14 ILE B C 1
ATOM 822 O O . ILE B 1 14 ? 15.266 7.309 -6.641 1 93.44 14 ILE B O 1
ATOM 826 N N . ARG B 1 15 ? 14.336 6.719 -8.617 1 93.75 15 ARG B N 1
ATOM 827 C CA . ARG B 1 15 ? 14.125 8.102 -9.031 1 93.75 15 ARG B CA 1
ATOM 828 C C . ARG B 1 15 ? 12.68 8.531 -8.797 1 93.75 15 ARG B C 1
ATOM 830 O O . ARG B 1 15 ? 11.75 7.844 -9.211 1 93.75 15 ARG B O 1
ATOM 837 N N . ILE B 1 16 ? 12.562 9.648 -8.062 1 94.56 16 ILE B N 1
ATOM 838 C CA . ILE B 1 16 ? 11.227 10.141 -7.746 1 94.56 16 ILE B CA 1
ATOM 839 C C . ILE B 1 16 ? 11.195 11.656 -7.883 1 94.56 16 ILE B C 1
ATOM 841 O O . ILE B 1 16 ? 12.234 12.32 -7.812 1 94.56 16 ILE B O 1
ATOM 845 N N . THR B 1 17 ? 9.984 12.156 -8.109 1 94.94 17 THR B N 1
ATOM 846 C CA . THR B 1 17 ? 9.844 13.602 -8.18 1 94.94 17 THR B CA 1
ATOM 847 C C . THR B 1 17 ? 10.047 14.234 -6.801 1 94.94 17 THR B C 1
ATOM 849 O O . THR B 1 17 ? 9.805 13.594 -5.777 1 94.94 17 THR B O 1
ATOM 852 N N . THR B 1 18 ? 10.477 15.469 -6.797 1 95 18 THR B N 1
ATOM 853 C CA . THR B 1 18 ? 10.648 16.203 -5.551 1 95 18 THR B CA 1
ATOM 854 C C . THR B 1 18 ? 9.328 16.281 -4.785 1 95 18 THR B C 1
ATOM 856 O O . THR B 1 18 ? 9.312 16.219 -3.557 1 95 18 THR B O 1
ATOM 859 N N . GLU B 1 19 ? 8.281 16.391 -5.492 1 94.69 19 GLU B N 1
ATOM 860 C CA . GLU B 1 19 ? 6.941 16.469 -4.906 1 94.69 19 GLU B CA 1
ATOM 861 C C . GLU B 1 19 ? 6.57 15.156 -4.215 1 94.69 19 GLU B C 1
ATOM 863 O O . GLU B 1 19 ? 6.102 15.164 -3.074 1 94.69 19 GLU B O 1
ATOM 868 N N . ASP B 1 20 ? 6.797 14.094 -4.871 1 96.06 20 ASP B N 1
ATOM 869 C CA . ASP B 1 20 ? 6.496 12.789 -4.289 1 96.06 20 ASP B CA 1
ATOM 870 C C . ASP B 1 20 ? 7.359 12.523 -3.057 1 96.06 20 ASP B C 1
ATOM 872 O O . ASP B 1 20 ? 6.875 12 -2.053 1 96.06 20 ASP B O 1
ATOM 876 N N . LYS B 1 21 ? 8.562 12.875 -3.191 1 96.25 21 LYS B N 1
ATOM 877 C CA . LYS B 1 21 ? 9.453 12.711 -2.043 1 96.25 21 LYS B CA 1
ATOM 878 C C . LYS B 1 21 ? 8.938 13.492 -0.838 1 96.25 21 LYS B C 1
ATOM 880 O O . LYS B 1 21 ? 8.883 12.969 0.275 1 96.25 21 LYS B O 1
ATOM 885 N N . SER B 1 22 ? 8.609 14.727 -1.093 1 96.56 22 SER B N 1
ATOM 886 C CA . SER B 1 22 ? 8.094 15.578 -0.023 1 96.56 22 SER B CA 1
ATOM 887 C C . SER B 1 22 ? 6.84 14.984 0.603 1 96.56 22 SER B C 1
ATOM 889 O O . SER B 1 22 ? 6.676 15.008 1.824 1 96.56 22 SER B O 1
ATOM 891 N N . LEU B 1 23 ? 6.008 14.453 -0.216 1 97.5 23 LEU B N 1
ATOM 892 C CA . LEU B 1 23 ? 4.777 13.812 0.241 1 97.5 23 LEU B CA 1
ATOM 893 C C . LEU B 1 23 ? 5.09 12.617 1.133 1 97.5 23 LEU B C 1
ATOM 895 O O . LEU B 1 23 ? 4.5 12.469 2.207 1 97.5 23 LEU B O 1
ATOM 899 N N . LEU B 1 24 ? 6.012 11.781 0.679 1 97.88 24 LEU B N 1
ATOM 900 C CA . LEU B 1 24 ? 6.344 10.555 1.393 1 97.88 24 LEU B CA 1
ATOM 901 C C . LEU B 1 24 ? 7.031 10.867 2.719 1 97.88 24 LEU B C 1
ATOM 903 O O . LEU B 1 24 ? 6.75 10.227 3.734 1 97.88 24 LEU B O 1
ATOM 907 N N . VAL B 1 25 ? 7.883 11.883 2.746 1 97.62 25 VAL B N 1
ATOM 908 C CA . VAL B 1 25 ? 8.594 12.273 3.955 1 97.62 25 VAL B CA 1
ATOM 909 C C . VAL B 1 25 ? 7.609 12.828 4.98 1 97.62 25 VAL B C 1
ATOM 911 O O . VAL B 1 25 ? 7.691 12.508 6.168 1 97.62 25 VAL B O 1
ATOM 914 N N . ARG B 1 26 ? 6.734 13.617 4.48 1 98.25 26 ARG B N 1
ATOM 915 C CA . ARG B 1 26 ? 5.727 14.188 5.363 1 98.25 26 ARG B CA 1
ATOM 916 C C . ARG B 1 26 ? 4.859 13.102 5.988 1 98.25 26 ARG B C 1
ATOM 918 O O . ARG B 1 26 ? 4.621 13.102 7.195 1 98.25 26 ARG B O 1
ATOM 925 N N . ALA B 1 27 ? 4.383 12.195 5.184 1 98.62 27 ALA B N 1
ATOM 926 C CA . ALA B 1 27 ? 3.566 11.086 5.676 1 98.62 27 ALA B CA 1
ATOM 927 C C . ALA B 1 27 ? 4.344 10.234 6.672 1 98.62 27 ALA B C 1
ATOM 929 O O . ALA B 1 27 ? 3.811 9.844 7.715 1 98.62 27 ALA B O 1
ATOM 930 N N . ALA B 1 28 ? 5.586 9.961 6.352 1 98.44 28 ALA B N 1
ATOM 931 C CA . ALA B 1 28 ? 6.438 9.195 7.254 1 98.44 28 ALA B CA 1
ATOM 932 C C . ALA B 1 28 ? 6.566 9.875 8.609 1 98.44 28 ALA B C 1
ATOM 934 O O . ALA B 1 28 ? 6.465 9.227 9.656 1 98.44 28 ALA B O 1
ATOM 935 N N . SER B 1 29 ? 6.754 11.211 8.602 1 98.25 29 SER B N 1
ATOM 936 C CA . SER B 1 29 ? 6.891 11.984 9.828 1 98.25 29 SER B CA 1
ATOM 937 C C . SER B 1 29 ? 5.617 11.922 10.672 1 98.25 29 SER B C 1
ATOM 939 O O . SER B 1 29 ? 5.684 11.766 11.891 1 98.25 29 SER B O 1
ATOM 941 N N . LEU B 1 30 ? 4.504 11.945 9.984 1 97.56 30 LEU B N 1
ATOM 942 C CA . LEU B 1 30 ? 3.219 11.883 10.68 1 97.56 30 LEU B CA 1
ATOM 943 C C . LEU B 1 30 ? 3.033 10.531 11.352 1 97.56 30 LEU B C 1
ATOM 945 O O . LEU B 1 30 ? 2.383 10.438 12.398 1 97.56 30 LEU B O 1
ATOM 949 N N . GLU B 1 31 ? 3.621 9.516 10.781 1 96.94 31 GLU B N 1
ATOM 950 C CA . GLU B 1 31 ? 3.545 8.172 11.344 1 96.94 31 GLU B CA 1
ATOM 951 C C . GLU B 1 31 ? 4.734 7.891 12.25 1 96.94 31 GLU B C 1
ATOM 953 O O . GLU B 1 31 ? 4.945 6.75 12.672 1 96.94 31 GLU B O 1
ATOM 958 N N . ASN B 1 32 ? 5.555 8.906 12.492 1 97.56 32 ASN B N 1
ATOM 959 C CA . ASN B 1 32 ? 6.711 8.828 13.383 1 97.56 32 ASN B CA 1
ATOM 960 C C . ASN B 1 32 ? 7.703 7.766 12.914 1 97.56 32 ASN B C 1
ATOM 962 O O . ASN B 1 32 ? 8.148 6.938 13.711 1 97.56 32 ASN B O 1
ATOM 966 N N . THR B 1 33 ? 7.996 7.762 11.688 1 97.25 33 THR B N 1
ATOM 967 C CA . THR B 1 33 ? 8.945 6.828 11.094 1 97.25 33 THR B CA 1
ATOM 968 C C . THR B 1 33 ? 9.781 7.516 10.016 1 97.25 33 THR B C 1
ATOM 970 O O . THR B 1 33 ? 9.703 8.734 9.852 1 97.25 33 THR B O 1
ATOM 973 N N . ASN B 1 34 ? 10.727 6.754 9.375 1 96.88 34 ASN B N 1
ATOM 974 C CA . ASN B 1 34 ? 11.539 7.297 8.297 1 96.88 34 ASN B CA 1
ATOM 975 C C . ASN B 1 34 ? 11.047 6.812 6.934 1 96.88 34 ASN B C 1
ATOM 977 O O . ASN B 1 34 ? 10.211 5.918 6.852 1 96.88 34 ASN B O 1
ATOM 981 N N . LEU B 1 35 ? 11.477 7.422 5.969 1 96.5 35 LEU B N 1
ATOM 982 C CA . LEU B 1 35 ? 11.039 7.184 4.598 1 96.5 35 LEU B CA 1
ATOM 983 C C . LEU B 1 35 ? 11.148 5.703 4.242 1 96.5 35 LEU B C 1
ATOM 985 O O . LEU B 1 35 ? 10.203 5.109 3.725 1 96.5 35 LEU B O 1
ATOM 989 N N . THR B 1 36 ? 12.266 5.086 4.508 1 95.94 36 THR B N 1
ATOM 990 C CA . THR B 1 36 ? 12.523 3.691 4.168 1 95.94 36 THR B CA 1
ATOM 991 C C . THR B 1 36 ? 11.516 2.775 4.859 1 95.94 36 THR B C 1
ATOM 993 O O . THR B 1 36 ? 10.891 1.929 4.215 1 95.94 36 THR B O 1
ATOM 996 N N . GLU B 1 37 ? 11.375 2.939 6.098 1 96.62 37 GLU B N 1
ATOM 997 C CA . GLU B 1 37 ? 10.445 2.117 6.871 1 96.62 37 GLU B CA 1
ATOM 998 C C . GLU B 1 37 ? 9.008 2.316 6.398 1 96.62 37 GLU B C 1
ATOM 1000 O O . GLU B 1 37 ? 8.25 1.353 6.289 1 96.62 37 GLU B O 1
ATOM 1005 N N . PHE B 1 38 ? 8.602 3.576 6.117 1 98.12 38 PHE B N 1
ATOM 1006 C CA . PHE B 1 38 ? 7.273 3.904 5.617 1 98.12 38 PHE B CA 1
ATOM 1007 C C . PHE B 1 38 ? 6.996 3.18 4.305 1 98.12 38 PHE B C 1
ATOM 1009 O O . PHE B 1 38 ? 5.945 2.553 4.148 1 98.12 38 PHE B O 1
ATOM 1016 N N . VAL B 1 39 ? 7.902 3.2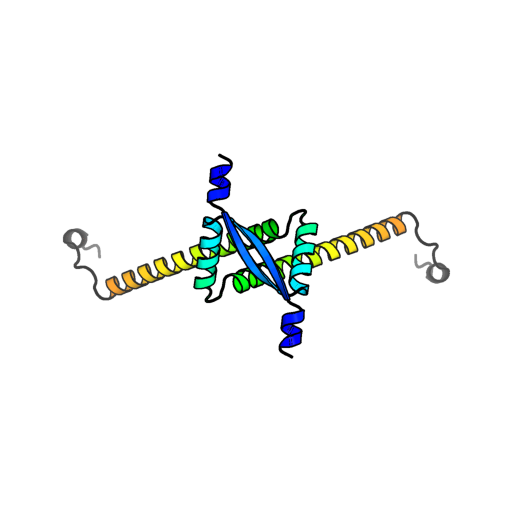32 3.465 1 97.62 39 VAL B N 1
ATOM 1017 C CA . VAL B 1 39 ? 7.75 2.613 2.152 1 97.62 39 VAL B CA 1
ATOM 1018 C C . VAL B 1 39 ? 7.645 1.098 2.303 1 97.62 39 VAL B C 1
ATOM 1020 O O . VAL B 1 39 ? 6.699 0.483 1.804 1 97.62 39 VAL B O 1
ATOM 1023 N N . LEU B 1 40 ? 8.539 0.478 2.998 1 97.19 40 LEU B N 1
ATOM 1024 C CA . LEU B 1 40 ? 8.578 -0.975 3.115 1 97.19 40 LEU B CA 1
ATOM 1025 C C . LEU B 1 40 ? 7.332 -1.497 3.826 1 97.19 40 LEU B C 1
ATOM 1027 O O . LEU B 1 40 ? 6.758 -2.508 3.414 1 97.19 40 LEU B O 1
ATOM 1031 N N . ARG B 1 41 ? 6.957 -0.812 4.805 1 97 41 ARG B N 1
ATOM 1032 C CA . ARG B 1 41 ? 5.801 -1.238 5.586 1 97 41 ARG B CA 1
ATOM 1033 C C . ARG B 1 41 ? 4.527 -1.203 4.742 1 97 41 ARG B C 1
ATOM 1035 O O . ARG B 1 41 ? 3.619 -2.012 4.945 1 97 41 ARG B O 1
ATOM 1042 N N . ASN B 1 42 ? 4.512 -0.302 3.754 1 97.81 42 ASN B N 1
ATOM 1043 C CA . ASN B 1 42 ? 3.285 -0.138 2.979 1 97.81 42 ASN B CA 1
ATOM 1044 C C . ASN B 1 42 ? 3.326 -0.951 1.688 1 97.81 42 ASN B C 1
ATOM 1046 O O . ASN B 1 42 ? 2.281 -1.273 1.118 1 97.81 42 ASN B O 1
ATOM 1050 N N . VAL B 1 43 ? 4.484 -1.393 1.253 1 97.69 43 VAL B N 1
ATOM 1051 C CA . 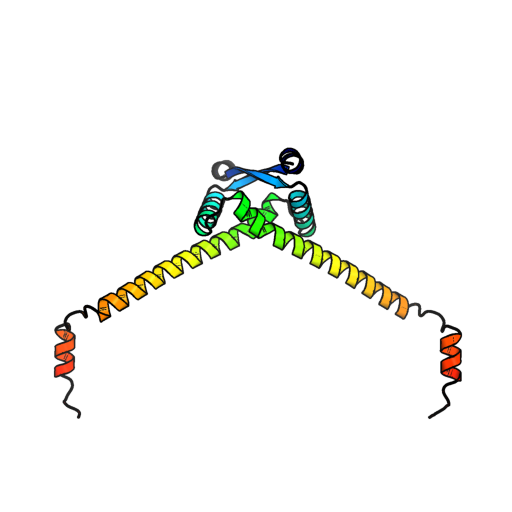VAL B 1 43 ? 4.547 -2.041 -0.052 1 97.69 43 VAL B CA 1
ATOM 1052 C C . VAL B 1 43 ? 4.746 -3.545 0.126 1 97.69 43 VAL B C 1
ATOM 1054 O O . VAL B 1 43 ? 4.297 -4.34 -0.702 1 97.69 43 VAL B O 1
ATOM 1057 N N . VAL B 1 44 ? 5.441 -4 1.162 1 97.75 44 VAL B N 1
ATOM 1058 C CA . VAL B 1 44 ? 5.773 -5.41 1.342 1 97.75 44 VAL B CA 1
ATOM 1059 C C . VAL B 1 44 ? 4.492 -6.227 1.491 1 97.75 44 VAL B C 1
ATOM 1061 O O . VAL B 1 44 ? 4.305 -7.234 0.805 1 97.75 44 VAL B O 1
ATOM 1064 N N . PRO B 1 45 ? 3.523 -5.762 2.332 1 97.88 45 PRO B N 1
ATOM 1065 C CA . PRO B 1 45 ? 2.281 -6.531 2.426 1 97.88 45 PRO B CA 1
ATOM 1066 C C . PRO B 1 45 ? 1.529 -6.602 1.099 1 97.88 45 PRO B C 1
ATOM 1068 O O . PRO B 1 45 ? 0.935 -7.633 0.776 1 97.88 45 PRO B O 1
ATOM 1071 N N . VAL B 1 46 ? 1.534 -5.539 0.352 1 98 46 VAL B N 1
ATOM 1072 C CA . VAL B 1 46 ? 0.875 -5.496 -0.949 1 98 46 VAL B CA 1
ATOM 1073 C C . VAL B 1 46 ? 1.542 -6.492 -1.898 1 98 46 VAL B C 1
ATOM 1075 O O . VAL B 1 46 ? 0.862 -7.227 -2.617 1 98 46 VAL B O 1
ATOM 1078 N N . ALA B 1 47 ? 2.846 -6.488 -1.896 1 98.56 47 ALA B N 1
ATOM 1079 C CA . ALA B 1 47 ? 3.605 -7.43 -2.715 1 98.56 47 ALA B CA 1
ATOM 1080 C C . ALA B 1 47 ? 3.234 -8.875 -2.379 1 98.56 47 ALA B C 1
ATOM 1082 O O . ALA B 1 47 ? 2.984 -9.68 -3.277 1 98.56 47 ALA B O 1
ATOM 1083 N N . LYS B 1 48 ? 3.193 -9.203 -1.104 1 98.38 48 LYS B N 1
ATOM 1084 C CA . LYS B 1 48 ? 2.854 -10.555 -0.654 1 98.38 48 LYS B CA 1
ATOM 1085 C C . LYS B 1 48 ? 1.451 -10.945 -1.11 1 98.38 48 LYS B C 1
ATOM 1087 O O . LYS B 1 48 ? 1.236 -12.07 -1.567 1 98.38 48 LYS B O 1
ATOM 1092 N N . GLN B 1 49 ? 0.576 -10.062 -1.059 1 98.25 49 GLN B N 1
ATOM 1093 C CA . GLN B 1 49 ? -0.805 -10.312 -1.456 1 98.25 49 GLN B CA 1
ATOM 1094 C C . GLN B 1 49 ? -0.907 -10.57 -2.957 1 98.25 49 GLN B C 1
ATOM 1096 O O . GLN B 1 49 ? -1.633 -11.469 -3.391 1 98.25 49 GLN B O 1
ATOM 1101 N N . ILE B 1 50 ? -0.214 -9.758 -3.691 1 98.12 50 ILE B N 1
ATOM 1102 C CA . ILE B 1 50 ? -0.226 -9.898 -5.145 1 98.12 50 ILE B CA 1
ATOM 1103 C C . ILE B 1 50 ? 0.324 -11.266 -5.535 1 98.12 50 ILE B C 1
ATOM 1105 O O . ILE B 1 50 ? -0.251 -11.961 -6.379 1 98.12 50 ILE B O 1
ATOM 1109 N N . ILE B 1 51 ? 1.396 -11.656 -4.93 1 98.06 51 ILE B N 1
ATOM 1110 C CA . ILE B 1 51 ? 2.033 -12.938 -5.223 1 98.06 51 ILE B CA 1
ATOM 1111 C C . ILE B 1 51 ? 1.102 -14.078 -4.824 1 98.06 51 ILE B C 1
ATOM 1113 O O . ILE B 1 51 ? 0.912 -15.023 -5.59 1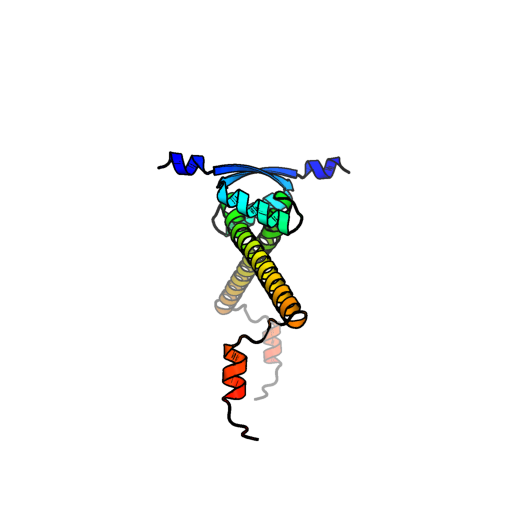 98.06 51 ILE B O 1
ATOM 1117 N N . GLU B 1 52 ? 0.501 -13.977 -3.615 1 97.38 52 GLU B N 1
ATOM 1118 C CA . GLU B 1 52 ? -0.418 -15 -3.125 1 97.38 52 GLU B CA 1
ATOM 1119 C C . GLU B 1 52 ? -1.634 -15.133 -4.039 1 97.38 52 GLU B C 1
ATOM 1121 O O . GLU B 1 52 ? -2.076 -16.234 -4.336 1 97.38 52 GLU B O 1
ATOM 1126 N N . ASN B 1 53 ? -2.17 -14.008 -4.457 1 97.44 53 ASN B N 1
ATOM 1127 C CA . ASN B 1 53 ? -3.32 -14.008 -5.355 1 97.44 53 ASN B CA 1
ATOM 1128 C C . ASN B 1 53 ? -2.984 -14.656 -6.695 1 97.44 53 ASN B C 1
ATOM 1130 O O . ASN B 1 53 ? -3.799 -15.398 -7.25 1 97.44 53 ASN B O 1
ATOM 1134 N N . ASN B 1 54 ? -1.867 -14.297 -7.164 1 96.94 54 ASN B N 1
ATOM 1135 C CA . ASN B 1 54 ? -1.448 -14.891 -8.43 1 96.94 54 ASN B CA 1
ATOM 1136 C C . ASN B 1 54 ? -1.294 -16.406 -8.312 1 96.94 54 ASN B C 1
ATOM 1138 O O . ASN B 1 54 ? -1.647 -17.141 -9.234 1 96.94 54 ASN B O 1
ATOM 1142 N N . GLU B 1 55 ? -0.705 -16.875 -7.211 1 95.5 55 GLU B N 1
ATOM 1143 C CA . GLU B 1 55 ? -0.543 -18.312 -6.973 1 95.5 55 GLU B CA 1
ATOM 1144 C C . GLU B 1 55 ? -1.896 -19 -6.871 1 95.5 55 GLU B C 1
ATOM 1146 O O . GLU B 1 55 ? -2.07 -20.109 -7.391 1 95.5 55 GLU B O 1
ATOM 1151 N N . ARG B 1 56 ? -2.826 -18.438 -6.234 1 95.69 56 ARG B N 1
ATOM 1152 C CA . ARG B 1 56 ? -4.172 -18.984 -6.113 1 95.69 56 ARG B CA 1
ATOM 1153 C C . ARG B 1 56 ? -4.855 -19.078 -7.473 1 95.69 56 ARG 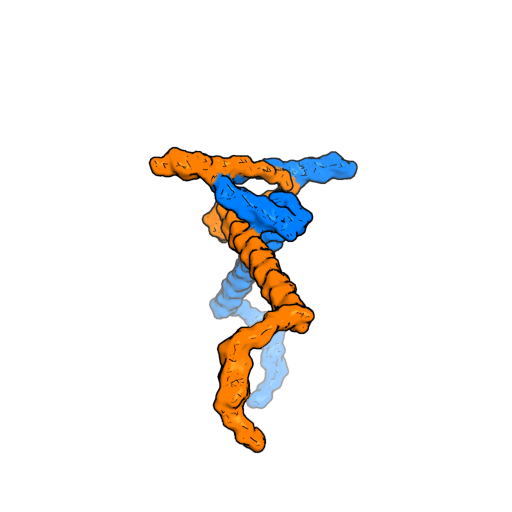B C 1
ATOM 1155 O O . ARG B 1 56 ? -5.527 -20.062 -7.77 1 95.69 56 ARG B O 1
ATOM 1162 N N . LEU B 1 57 ? -4.648 -18.062 -8.211 1 95.31 57 LEU B N 1
ATOM 1163 C CA . LEU B 1 57 ? -5.227 -18.047 -9.555 1 95.31 57 LEU B CA 1
ATOM 1164 C C . LEU B 1 57 ? -4.656 -19.172 -10.414 1 95.31 57 LEU B C 1
ATOM 1166 O O . LEU B 1 57 ? -5.395 -19.828 -11.156 1 95.31 57 LEU B O 1
ATOM 1170 N N . LYS B 1 58 ? -3.416 -19.391 -10.32 1 94.75 58 LYS B N 1
ATOM 1171 C CA . LYS B 1 58 ? -2.764 -20.453 -11.078 1 94.75 58 LYS B CA 1
ATOM 1172 C C . LYS B 1 58 ? -3.273 -21.828 -10.641 1 94.75 58 LYS B C 1
ATOM 1174 O O . LYS B 1 58 ? -3.506 -22.703 -11.484 1 94.75 58 LYS B O 1
ATOM 1179 N N . LEU B 1 59 ? -3.418 -22 -9.344 1 92.75 59 LEU B N 1
ATOM 1180 C CA . LEU B 1 59 ? -3.916 -23.266 -8.812 1 92.75 59 LEU B CA 1
ATOM 1181 C C . LEU B 1 59 ? -5.352 -23.516 -9.266 1 92.75 59 LEU B C 1
ATOM 1183 O O . LEU B 1 59 ? -5.711 -24.641 -9.609 1 92.75 59 LEU B O 1
ATOM 1187 N N . SER B 1 60 ? -6.094 -22.484 -9.25 1 93.88 60 SER B N 1
ATOM 1188 C CA . SER B 1 60 ? -7.477 -22.594 -9.703 1 93.88 60 SER B CA 1
ATOM 1189 C C . SER B 1 60 ? -7.543 -22.953 -11.188 1 93.88 60 SER B C 1
ATOM 1191 O O . SER B 1 60 ? -8.359 -23.781 -11.594 1 93.88 60 SER B O 1
ATOM 1193 N N . GLU B 1 61 ? -6.699 -22.344 -11.906 1 94.56 61 GLU B N 1
ATOM 1194 C CA . GLU B 1 61 ? -6.641 -22.625 -13.336 1 94.56 61 GLU B CA 1
ATOM 1195 C C . GLU B 1 61 ? -6.238 -24.078 -13.586 1 94.56 61 GLU B C 1
ATOM 1197 O O . GLU B 1 61 ? -6.797 -24.734 -14.469 1 94.56 61 GLU B O 1
ATOM 1202 N N . LYS B 1 62 ? -5.328 -24.5 -12.852 1 93.94 62 LYS B N 1
ATOM 1203 C CA . LYS B 1 62 ? -4.883 -25.891 -12.961 1 93.94 62 LYS B CA 1
ATOM 1204 C C . LYS B 1 62 ? -6.008 -26.859 -12.625 1 93.94 62 LYS B C 1
ATOM 1206 O O . LYS B 1 62 ? -6.203 -27.859 -13.312 1 93.94 62 LYS B O 1
ATOM 1211 N N . ASP B 1 63 ? -6.691 -26.469 -11.555 1 92.88 63 ASP B N 1
ATOM 1212 C CA . ASP B 1 63 ? -7.816 -27.312 -11.156 1 92.88 63 ASP B CA 1
ATOM 1213 C C . ASP B 1 63 ? -8.906 -27.312 -12.227 1 92.88 63 ASP B C 1
ATOM 1215 O O . ASP B 1 63 ? -9.477 -28.359 -12.531 1 92.88 63 ASP B O 1
ATOM 1219 N N . THR B 1 64 ? -9.18 -26.172 -12.758 1 93.25 64 THR B N 1
ATOM 1220 C CA . THR B 1 64 ? -10.172 -26.047 -13.82 1 93.25 64 THR B CA 1
ATOM 1221 C C . THR B 1 64 ? -9.781 -26.891 -15.023 1 93.25 64 THR B C 1
ATOM 1223 O O . THR B 1 64 ? -10.617 -27.609 -15.586 1 93.25 64 THR B O 1
ATOM 1226 N N . LEU B 1 65 ? -8.578 -26.891 -15.328 1 93.38 65 LEU B N 1
ATOM 1227 C CA . LEU B 1 65 ? -8.078 -27.688 -16.453 1 93.38 65 LEU B CA 1
ATOM 1228 C C . LEU B 1 65 ? -8.188 -29.172 -16.156 1 93.38 65 LEU B C 1
ATOM 1230 O O . LEU B 1 65 ? -8.516 -29.969 -17.031 1 93.38 65 LEU B O 1
ATOM 1234 N N . ARG B 1 66 ? -7.906 -29.438 -14.93 1 93.5 66 ARG B N 1
ATOM 1235 C CA . ARG B 1 66 ? -8.023 -30.828 -14.516 1 93.5 66 ARG B CA 1
ATOM 1236 C C . ARG B 1 66 ? -9.469 -31.312 -14.617 1 93.5 66 ARG B C 1
ATOM 1238 O O . ARG B 1 66 ? -9.727 -32.406 -15.094 1 93.5 66 ARG B O 1
ATOM 1245 N N . VAL B 1 67 ? -10.398 -30.547 -14.133 1 92.44 67 VAL B N 1
ATOM 1246 C CA . VAL B 1 67 ? -11.812 -30.875 -14.211 1 92.44 67 VAL B CA 1
ATOM 1247 C C . VAL B 1 67 ? -12.234 -31.016 -15.672 1 92.44 67 VAL B C 1
ATOM 1249 O O . VAL B 1 67 ? -12.953 -31.953 -16.031 1 92.44 67 VAL B O 1
ATOM 1252 N N . MET B 1 68 ? -11.828 -30.141 -16.453 1 95.81 68 MET B N 1
ATOM 1253 C CA . MET B 1 68 ? -12.148 -30.188 -17.891 1 95.81 68 MET B CA 1
ATOM 1254 C C . MET B 1 68 ? -11.594 -31.453 -18.531 1 95.81 68 MET B C 1
ATOM 1256 O O . MET B 1 68 ? -12.266 -32.094 -19.344 1 95.81 68 MET B O 1
ATOM 1260 N N . GLU B 1 69 ? -10.367 -31.797 -18.172 1 92.56 69 GLU B N 1
ATOM 1261 C CA . GLU B 1 69 ? -9.75 -33.031 -18.672 1 92.56 69 GLU B CA 1
ATOM 1262 C C . GLU B 1 69 ? -10.531 -34.25 -18.219 1 92.56 69 GLU B C 1
ATOM 1264 O O . GLU B 1 69 ? -10.719 -35.188 -19 1 92.56 69 GLU B O 1
ATOM 1269 N N . LEU B 1 70 ? -10.938 -34.188 -17 1 90.31 70 LEU B N 1
ATOM 1270 C CA . LEU B 1 70 ? -11.711 -35.312 -16.453 1 90.31 70 LEU B CA 1
ATOM 1271 C C . LEU B 1 70 ? -13.055 -35.438 -17.156 1 90.31 70 LEU B C 1
ATOM 1273 O O . LEU B 1 70 ? -13.555 -36.531 -17.375 1 90.31 70 LEU B O 1
ATOM 1277 N N . LEU B 1 71 ? -13.688 -34.312 -17.453 1 90.69 71 LEU B N 1
ATOM 1278 C CA . LEU B 1 71 ? -14.969 -34.312 -18.156 1 90.69 71 LEU B CA 1
ATOM 1279 C C . LEU B 1 71 ? -14.805 -34.781 -19.594 1 90.69 71 LEU B C 1
ATOM 1281 O O . LEU B 1 71 ? -15.672 -35.5 -20.125 1 90.69 71 LEU B O 1
ATOM 1285 N N . ASP B 1 72 ? -13.695 -34.438 -20.188 1 92.62 72 ASP B N 1
ATOM 1286 C CA . ASP B 1 72 ? -13.43 -34.812 -21.578 1 92.62 72 ASP B CA 1
ATOM 1287 C C . ASP B 1 72 ? -12.961 -36.25 -21.688 1 92.62 72 ASP B C 1
ATOM 1289 O O . ASP B 1 72 ? -13.203 -36.938 -22.688 1 92.62 72 ASP B O 1
ATOM 1293 N N . ASN B 1 73 ? -12.172 -36.656 -20.688 1 90.38 73 ASN B N 1
ATOM 1294 C CA . ASN B 1 73 ? -11.609 -38 -20.656 1 90.38 73 ASN B CA 1
ATOM 1295 C C . ASN B 1 73 ? -11.844 -38.656 -19.312 1 90.38 73 ASN B C 1
ATOM 1297 O O . ASN B 1 73 ? -10.906 -38.844 -18.531 1 90.38 73 ASN B O 1
ATOM 1301 N N . PRO B 1 74 ? -13.062 -38.969 -19.062 1 84.44 74 PRO B N 1
ATOM 1302 C CA . PRO B 1 74 ? -13.352 -39.594 -17.766 1 84.44 74 PRO B CA 1
ATOM 1303 C C . PRO B 1 74 ? -12.602 -40.906 -17.578 1 84.44 74 PRO B C 1
ATOM 1305 O O . PRO B 1 74 ? -12.438 -41.688 -18.516 1 84.44 74 PRO B O 1
ATOM 1308 N N . PRO B 1 75 ? -11.914 -40.844 -16.469 1 81.06 75 PRO B N 1
ATOM 1309 C CA . PRO B 1 75 ? -11.188 -42.094 -16.219 1 81.06 75 PRO B CA 1
ATOM 1310 C C . PRO B 1 75 ? -12.102 -43.312 -16.234 1 81.06 75 PRO B C 1
ATOM 1312 O O . PRO B 1 75 ? -13.297 -43.188 -15.922 1 81.06 75 PRO B O 1
ATOM 1315 N N . LYS B 1 76 ? -11.68 -44.469 -16.828 1 75.62 76 LYS B N 1
ATOM 1316 C CA . LYS B 1 76 ? -12.43 -45.719 -16.844 1 75.62 76 LYS B CA 1
ATOM 1317 C C . LYS B 1 76 ? -12.891 -46.094 -15.445 1 75.62 76 LYS B C 1
ATOM 1319 O O . LYS B 1 76 ? -12.195 -45.844 -14.469 1 75.62 76 LYS B O 1
ATOM 1324 N N . PRO B 1 77 ? -14.18 -46.25 -15.32 1 69.94 77 PRO B N 1
ATOM 1325 C CA . PRO B 1 77 ? -14.656 -46.719 -14.008 1 69.94 77 PRO B CA 1
ATOM 1326 C C . PRO B 1 77 ? -13.719 -47.75 -13.367 1 69.94 77 PRO B C 1
ATOM 1328 O O . PRO B 1 77 ? -13.141 -48.594 -14.062 1 69.94 77 PRO B O 1
ATOM 1331 N N . ASN B 1 78 ? -13.094 -47.281 -12.453 1 66.12 78 ASN B N 1
ATOM 1332 C CA . ASN B 1 78 ? -12.289 -48.281 -11.773 1 66.12 78 ASN B CA 1
ATOM 1333 C C . ASN B 1 78 ? -13.133 -49.5 -11.375 1 66.12 78 ASN B C 1
ATOM 1335 O O . ASN B 1 78 ? -14.352 -49.375 -11.25 1 66.12 78 ASN B O 1
ATOM 1339 N N . ALA B 1 79 ? -12.469 -50.688 -11.562 1 63.69 79 ALA B N 1
ATOM 1340 C CA . ALA B 1 79 ? -13.102 -51.969 -11.258 1 63.69 79 ALA B CA 1
ATOM 1341 C C . ALA B 1 79 ? -13.93 -51.875 -9.977 1 63.69 79 ALA B C 1
ATOM 1343 O O . ALA B 1 79 ? -14.984 -52.531 -9.867 1 63.69 79 ALA B O 1
ATOM 1344 N N . LYS B 1 80 ? -13.398 -51.156 -9.164 1 64.06 80 LYS B N 1
ATOM 1345 C CA . LYS B 1 80 ? -14.047 -51.094 -7.855 1 64.06 80 LYS B CA 1
ATOM 1346 C C . LYS B 1 80 ? -15.336 -50.25 -7.922 1 64.06 80 LYS B C 1
ATOM 1348 O O . LYS B 1 80 ? -16.328 -50.594 -7.27 1 64.06 80 LYS B O 1
ATOM 1353 N N . LEU B 1 81 ? -15.43 -49.312 -8.727 1 65.62 81 LEU B N 1
ATOM 1354 C CA . LEU B 1 81 ? -16.641 -48.531 -8.891 1 65.62 81 LEU B CA 1
ATOM 1355 C C . LEU B 1 81 ? -17.703 -49.312 -9.664 1 65.62 81 LEU B C 1
ATOM 1357 O O . LEU B 1 81 ? -18.891 -49.219 -9.336 1 65.62 81 LEU B O 1
ATOM 1361 N N . LEU B 1 82 ? -17.188 -49.969 -10.57 1 63.56 82 LEU B N 1
ATOM 1362 C CA . LEU B 1 82 ? -18.094 -50.844 -11.328 1 63.56 82 LEU B CA 1
ATOM 1363 C C . LEU B 1 82 ? -18.656 -51.938 -10.445 1 63.56 82 LEU B C 1
ATOM 1365 O O . LEU B 1 82 ? -19.828 -52.281 -10.555 1 63.56 82 LEU B O 1
ATOM 1369 N N . ALA B 1 83 ? -17.828 -52.531 -9.547 1 65.62 83 ALA B N 1
ATOM 1370 C CA . ALA B 1 83 ? -18.266 -53.594 -8.633 1 65.62 83 ALA B CA 1
ATOM 1371 C C . ALA B 1 83 ? -19.266 -53.062 -7.621 1 65.62 83 ALA B C 1
ATOM 1373 O O . ALA B 1 83 ? -20.234 -53.75 -7.281 1 65.62 83 ALA B O 1
ATOM 1374 N N . ALA B 1 84 ? -19.062 -51.938 -7.203 1 66.88 84 ALA B N 1
ATOM 1375 C CA . ALA B 1 84 ? -20 -51.344 -6.242 1 66.88 84 ALA B CA 1
ATOM 1376 C C . ALA B 1 84 ? -21.328 -50.969 -6.91 1 66.88 84 ALA B C 1
ATOM 1378 O O . ALA B 1 84 ? -22.391 -51.125 -6.305 1 66.88 84 ALA B O 1
ATOM 1379 N N . ALA B 1 85 ? -21.203 -50.5 -8.102 1 67.44 85 ALA B N 1
ATOM 1380 C CA . ALA B 1 85 ? -22.422 -50.156 -8.852 1 67.44 85 ALA B CA 1
ATOM 1381 C C . ALA B 1 85 ? -23.234 -51.438 -9.125 1 67.44 85 ALA B C 1
ATOM 1383 O O . ALA B 1 85 ? -24.469 -51.406 -9.07 1 67.44 85 ALA B O 1
ATOM 1384 N N . PHE B 1 86 ? -22.531 -52.5 -9.383 1 65.31 86 PHE B N 1
ATOM 1385 C CA . PHE B 1 86 ? -23.219 -53.781 -9.633 1 65.31 86 PHE B CA 1
ATOM 1386 C C . PHE B 1 86 ? -23.688 -54.406 -8.32 1 65.31 86 PHE B C 1
ATOM 1388 O O . PHE B 1 86 ? -24.625 -55.188 -8.312 1 65.31 86 PHE B O 1
ATOM 1395 N N . ALA B 1 87 ? -23.047 -54 -7.266 1 65.06 87 ALA B N 1
ATOM 1396 C CA . ALA B 1 87 ? -23.469 -54.531 -5.977 1 65.06 87 ALA B CA 1
ATOM 1397 C C . ALA B 1 87 ? -24.672 -53.75 -5.438 1 65.06 87 ALA B C 1
ATOM 1399 O O . ALA B 1 87 ? -25.297 -54.188 -4.461 1 65.06 87 ALA B O 1
ATOM 1400 N N . LEU B 1 88 ? -24.859 -52.656 -5.949 1 65 88 LEU B N 1
ATOM 1401 C CA . LEU B 1 88 ? -26.031 -51.938 -5.492 1 65 88 LEU B CA 1
ATOM 1402 C C . LEU B 1 88 ? -27.312 -52.594 -6.016 1 65 88 LEU B C 1
ATOM 1404 O O . LEU B 1 88 ? -27.406 -52.906 -7.207 1 65 88 LEU B O 1
ATOM 1408 N N . PRO B 1 89 ? -27.922 -53.156 -5.086 1 62.81 89 PRO B N 1
ATOM 1409 C CA . PRO B 1 89 ? -29.156 -53.812 -5.496 1 62.81 89 PRO B CA 1
ATOM 1410 C C . PRO B 1 89 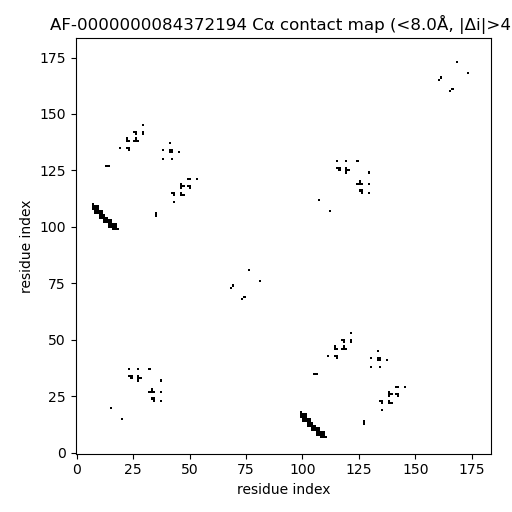? -30.062 -52.906 -6.312 1 62.81 89 PRO B C 1
ATOM 1412 O O . PRO B 1 89 ? -30.016 -51.688 -6.164 1 62.81 89 PRO B O 1
ATOM 1415 N N . ASP B 1 90 ? -30.547 -53.406 -7.559 1 55.72 90 ASP B N 1
ATOM 1416 C CA . ASP B 1 90 ? -31.594 -52.75 -8.32 1 55.72 90 ASP B CA 1
ATOM 1417 C C . ASP B 1 90 ? -32.688 -52.188 -7.402 1 55.72 90 ASP B C 1
ATOM 1419 O O . ASP B 1 90 ? -33.438 -52.969 -6.793 1 55.72 90 ASP B O 1
ATOM 1423 N N . LYS B 1 91 ? -32.312 -51.25 -6.578 1 48.75 91 LYS B N 1
ATOM 1424 C CA . LYS B 1 91 ? -33.5 -50.719 -5.902 1 48.75 91 LYS B CA 1
ATOM 1425 C C . LYS B 1 91 ? -34.438 -50.031 -6.891 1 48.75 91 LYS B C 1
ATOM 1427 O O . LYS B 1 91 ? -35.531 -49.562 -6.508 1 48.75 91 LYS B O 1
ATOM 1432 N N . VAL B 1 92 ? -34.156 -49.719 -8.25 1 41.44 92 VAL B N 1
ATOM 1433 C CA . VAL B 1 92 ? -35.531 -49.406 -8.516 1 41.44 92 VAL B CA 1
ATOM 1434 C C . VAL B 1 92 ? -36.344 -50.688 -8.688 1 41.44 92 VAL B C 1
ATOM 1436 O O . VAL B 1 92 ? -35.875 -51.625 -9.312 1 41.44 92 VAL B O 1
#

Radius of gyration: 32.2 Å; Cα contacts (8 Å, |Δi|>4): 116; chains: 2; bounding box: 74×97×50 Å

Secondary structure (DSSP, 8-state):
-HHHHHHTEEEEEEEEEHHHHHHHHHHHHHTTS-HHHHHHHHHHHHHHHHHHHHHHHHHHHHHHHHHHHHHHSPPP--HHHHHHHHHS----/-HHHHHHTEEEEEEEEEHHHHHHHHHHHHHTTS-HHHHHHHHHHHHHHHHHHHHHHHHHHHHHHHHHHHHHHSPPP--HHHHHHHHHS----

Organism: NCBI:txid1354337

pLDDT: mean 86.01, std 16.15, range [40.31, 98.62]

InterPro domains:
  IPR010985 Ribbon-helix-helix [SSF47598] (8-84)
  IPR014795 Antitoxin TacA 1-like [PF08681] (11-87)
  IPR014795 Antitoxin TacA 1-like [PTHR35401] (2-87)

Sequence (184 aa):
MAQALVENSERVSIRITTEDKSLLVRAASLENTNLTEFVLRNVVPVAKQIIENNERLKLSEKDTLRVMELLDNPPKPNAKLLAAAFALPDKVMAQALVENSERVSIRITTEDKSLLVRAASLENTNLTEFVLRNVVPVAKQIIENNERLKLSEKDTLRVMELLDNPPKPNAKLLAAAFALPDKV